Protein AF-A0A9E4M4Y3-F1 (afdb_monomer_lite)

Structure (mmCIF, N/CA/C/O backbone):
data_AF-A0A9E4M4Y3-F1
#
_entry.id   AF-A0A9E4M4Y3-F1
#
loop_
_atom_site.group_PDB
_atom_site.id
_atom_site.type_symbol
_atom_site.label_atom_id
_atom_site.label_alt_id
_atom_site.label_comp_id
_atom_site.label_asym_id
_atom_site.label_entity_id
_atom_site.label_seq_id
_atom_site.pdbx_PDB_ins_code
_atom_site.Cartn_x
_atom_site.Cartn_y
_atom_site.Cartn_z
_atom_site.occupancy
_atom_site.B_iso_or_equiv
_atom_site.auth_seq_id
_atom_site.auth_comp_id
_atom_site.auth_asym_id
_atom_site.auth_atom_id
_atom_site.pdbx_PDB_model_num
ATOM 1 N N . MET A 1 1 ? -18.313 5.002 30.869 1.00 67.19 1 MET A N 1
ATOM 2 C CA . MET A 1 1 ? -19.091 5.393 29.668 1.00 67.19 1 MET A CA 1
ATOM 3 C C . MET A 1 1 ? -18.303 6.310 28.735 1.00 67.19 1 MET A C 1
ATOM 5 O O . MET A 1 1 ? -18.015 5.879 27.631 1.00 67.19 1 MET A O 1
ATOM 9 N N . VAL A 1 2 ? -17.873 7.508 29.162 1.00 81.31 2 VAL A N 1
ATOM 10 C CA . VAL A 1 2 ? -17.131 8.458 28.293 1.00 81.31 2 VAL A CA 1
ATOM 11 C C . VAL A 1 2 ? -15.830 7.867 27.724 1.00 81.31 2 VAL A C 1
ATOM 13 O O . VAL A 1 2 ? -15.561 8.001 26.535 1.00 81.31 2 VAL A O 1
ATOM 16 N N . GLU A 1 3 ? -15.050 7.148 28.537 1.00 78.31 3 GLU A N 1
ATOM 17 C CA . GLU A 1 3 ? -13.790 6.536 28.082 1.00 78.31 3 GLU A CA 1
ATOM 18 C C . GLU A 1 3 ? -13.990 5.405 27.056 1.00 78.31 3 GLU A C 1
ATOM 20 O O . GLU A 1 3 ? -13.167 5.225 26.159 1.00 78.31 3 GLU A O 1
ATOM 25 N N . TYR A 1 4 ? -15.098 4.666 27.156 1.00 80.56 4 TYR A N 1
ATOM 26 C CA . TYR A 1 4 ? -15.433 3.596 26.217 1.00 80.56 4 TYR A CA 1
ATOM 27 C C . TYR A 1 4 ? -15.783 4.167 24.841 1.00 80.56 4 TYR A C 1
ATOM 29 O O . TYR A 1 4 ? -15.198 3.750 23.845 1.00 80.56 4 TYR A O 1
ATOM 37 N N . GLU A 1 5 ? -16.662 5.172 24.788 1.00 80.19 5 GLU A N 1
ATOM 38 C CA . GLU A 1 5 ? -17.045 5.830 23.531 1.00 80.19 5 GLU A CA 1
ATOM 39 C C . GLU A 1 5 ? -15.849 6.509 22.845 1.00 80.19 5 GLU A C 1
ATOM 41 O O . GLU A 1 5 ? -15.741 6.472 21.623 1.00 80.19 5 GLU A O 1
ATOM 46 N N . ALA A 1 6 ? -14.903 7.056 23.618 1.00 80.12 6 ALA A N 1
ATOM 47 C CA . ALA A 1 6 ? -13.695 7.682 23.075 1.00 80.12 6 ALA A CA 1
ATOM 48 C C . ALA A 1 6 ? -12.700 6.681 22.453 1.00 80.12 6 ALA A C 1
ATOM 50 O O . ALA A 1 6 ? -11.975 7.031 21.523 1.00 80.12 6 ALA A O 1
ATOM 51 N N . LYS A 1 7 ? -12.631 5.446 22.971 1.00 81.94 7 LYS A N 1
ATOM 52 C CA . LYS A 1 7 ? -11.682 4.409 22.516 1.00 81.94 7 LYS A CA 1
ATOM 53 C C . LYS A 1 7 ? -12.294 3.405 21.538 1.00 81.94 7 LYS A C 1
ATOM 55 O O . LYS A 1 7 ? -11.562 2.615 20.941 1.00 81.94 7 LYS A O 1
ATOM 60 N N . LYS A 1 8 ? -13.616 3.420 21.374 1.00 85.62 8 LYS A N 1
ATOM 61 C CA . LYS A 1 8 ? -14.349 2.530 20.476 1.00 85.62 8 LYS A CA 1
ATOM 62 C C . LYS A 1 8 ? -13.927 2.753 19.029 1.00 85.62 8 LYS A C 1
ATOM 64 O O . LYS A 1 8 ? -13.894 3.876 18.527 1.00 85.62 8 LYS A O 1
ATOM 69 N N . GLN A 1 9 ? -13.638 1.658 18.338 1.00 88.38 9 GLN A N 1
ATOM 70 C CA . GLN A 1 9 ? -13.239 1.705 16.938 1.00 88.38 9 GLN A CA 1
ATOM 71 C C . GLN A 1 9 ? -14.456 1.554 16.030 1.00 88.38 9 GLN A C 1
ATOM 73 O O . GLN A 1 9 ? -15.376 0.789 16.341 1.00 88.38 9 GLN A O 1
ATOM 78 N N . THR A 1 10 ? -14.460 2.268 14.900 1.00 88.88 10 THR A N 1
ATOM 79 C CA . THR A 1 10 ? -15.553 2.199 13.920 1.00 88.88 10 THR A CA 1
ATOM 80 C C . THR A 1 10 ? -15.075 1.644 12.575 1.00 88.88 10 THR A C 1
ATOM 82 O O . THR A 1 10 ? -13.976 1.976 12.118 1.00 88.88 10 THR A O 1
ATOM 85 N N . PRO A 1 11 ? -15.897 0.811 11.908 1.00 87.56 11 PRO A N 1
ATOM 86 C CA . PRO A 1 11 ? -15.546 0.230 10.612 1.00 87.56 11 PRO A CA 1
ATOM 87 C C . PRO A 1 11 ? -15.413 1.286 9.523 1.00 87.56 11 PRO A C 1
ATOM 89 O O . PRO A 1 11 ? -14.539 1.168 8.671 1.00 87.56 11 PRO A O 1
ATOM 92 N N . LEU A 1 12 ? -16.210 2.355 9.590 1.00 89.62 12 LEU A N 1
ATOM 93 C CA . LEU A 1 12 ? -16.131 3.458 8.638 1.00 89.62 12 LEU A CA 1
ATOM 94 C C . LEU A 1 12 ? -14.735 4.097 8.621 1.00 89.62 12 LEU A C 1
ATOM 96 O O . LEU A 1 12 ? -14.137 4.226 7.557 1.00 89.62 12 LEU A O 1
ATOM 100 N N . VAL A 1 13 ? -14.189 4.442 9.792 1.00 91.31 13 VAL A N 1
ATOM 101 C CA . VAL A 1 13 ? -12.849 5.044 9.890 1.00 91.31 13 VAL A CA 1
ATOM 102 C C . VAL A 1 13 ? -11.780 4.074 9.385 1.00 91.31 13 VAL A C 1
ATOM 104 O O . VAL A 1 13 ? -10.891 4.479 8.638 1.00 91.31 13 VAL A O 1
ATOM 107 N N . ALA A 1 14 ? -11.891 2.787 9.724 1.00 91.94 14 ALA A N 1
ATOM 108 C CA . ALA A 1 14 ? -10.956 1.773 9.246 1.00 91.94 14 ALA A CA 1
ATOM 109 C C . ALA A 1 14 ? -10.974 1.625 7.711 1.00 91.94 14 ALA A C 1
ATOM 111 O O . ALA A 1 14 ? -9.906 1.540 7.105 1.00 91.94 14 ALA A O 1
ATOM 112 N N . TYR A 1 15 ? -12.149 1.656 7.071 1.00 91.62 15 TYR A N 1
ATOM 113 C CA . TYR A 1 15 ? -12.260 1.609 5.608 1.00 91.62 15 TYR A CA 1
ATOM 114 C C . TYR A 1 15 ? -11.755 2.884 4.931 1.00 91.62 15 TYR A C 1
ATOM 116 O O . TYR A 1 15 ? -11.086 2.793 3.905 1.00 91.62 15 TYR A O 1
ATOM 124 N N . ILE A 1 16 ? -12.003 4.062 5.511 1.00 92.94 16 ILE A N 1
ATOM 125 C CA . ILE A 1 16 ? -11.446 5.323 4.997 1.00 92.94 16 ILE A CA 1
ATOM 126 C C . ILE A 1 16 ? -9.914 5.264 5.009 1.00 92.94 16 ILE A C 1
ATOM 128 O O . ILE A 1 16 ? -9.271 5.571 4.004 1.00 92.94 16 ILE A O 1
ATOM 132 N N . LEU A 1 17 ? -9.322 4.804 6.116 1.00 92.56 17 LEU A N 1
ATOM 133 C CA . LEU A 1 17 ? -7.874 4.618 6.215 1.00 92.56 17 LEU A CA 1
ATOM 134 C C . LEU A 1 17 ? -7.354 3.567 5.230 1.00 92.56 17 LEU A C 1
ATOM 136 O O . LEU A 1 17 ? -6.268 3.741 4.685 1.00 92.56 17 LEU A O 1
ATOM 140 N N . LEU A 1 18 ? -8.122 2.508 4.972 1.00 92.12 18 LEU A N 1
ATOM 141 C CA . LEU A 1 18 ? -7.757 1.471 4.009 1.00 92.12 18 LEU A CA 1
ATOM 142 C C . LEU A 1 18 ? -7.804 1.980 2.562 1.00 92.12 18 LEU A C 1
ATOM 144 O O . LEU A 1 18 ? -6.969 1.583 1.761 1.00 92.12 18 LEU A O 1
ATOM 148 N N . VAL A 1 19 ? -8.729 2.872 2.203 1.00 90.00 19 VAL A N 1
ATOM 149 C CA . VAL A 1 19 ? -8.796 3.413 0.833 1.00 90.00 19 VAL A CA 1
ATOM 150 C C . VAL A 1 19 ? -7.730 4.485 0.602 1.00 90.00 19 VAL A C 1
ATOM 152 O O . VAL A 1 19 ? -7.044 4.451 -0.415 1.00 90.00 19 VAL A O 1
ATOM 155 N N . VAL A 1 20 ? -7.552 5.421 1.541 1.00 90.62 20 VAL A N 1
ATOM 156 C CA . VAL A 1 20 ? -6.630 6.561 1.360 1.00 90.62 20 VAL A CA 1
ATOM 157 C C . VAL A 1 20 ? -5.178 6.173 1.648 1.00 90.62 20 VAL A C 1
ATOM 159 O O . VAL A 1 20 ? -4.264 6.592 0.944 1.00 90.62 20 VAL A O 1
ATOM 162 N N . PHE A 1 21 ? -4.959 5.348 2.671 1.00 91.38 21 PHE A N 1
ATOM 163 C CA . PHE A 1 21 ? -3.630 4.983 3.170 1.00 91.38 21 PHE A CA 1
ATOM 164 C C . PHE A 1 21 ? -3.415 3.467 3.224 1.00 91.38 21 PHE A C 1
ATOM 166 O O . PHE A 1 21 ? -2.527 2.982 3.933 1.00 91.38 21 PHE A O 1
ATOM 173 N N . GLY A 1 22 ? -4.203 2.707 2.462 1.00 85.06 22 GLY A N 1
ATOM 174 C CA . GLY A 1 22 ? -4.137 1.251 2.446 1.00 85.06 22 GLY A CA 1
ATOM 175 C C . GLY A 1 22 ? -2.762 0.737 2.086 1.00 85.06 22 GLY A C 1
ATOM 176 O O . GLY A 1 22 ? -2.245 -0.116 2.792 1.00 85.06 22 GLY A O 1
ATOM 177 N N . VAL A 1 23 ? -2.151 1.271 1.026 1.00 86.81 23 VAL A N 1
ATOM 178 C CA . VAL A 1 23 ? -0.839 0.817 0.531 1.00 86.81 23 VAL A CA 1
ATOM 179 C C . VAL A 1 23 ? 0.238 0.926 1.615 1.00 86.81 23 VAL A C 1
ATOM 181 O O . VAL A 1 23 ? 1.091 0.052 1.719 1.00 86.81 23 VAL A O 1
ATOM 184 N N . VAL A 1 24 ? 0.151 1.951 2.466 1.00 92.38 24 VAL A N 1
ATOM 185 C CA . VAL A 1 24 ? 1.082 2.194 3.580 1.00 92.38 24 VAL A CA 1
ATOM 186 C C . VAL A 1 24 ? 0.705 1.390 4.835 1.00 92.38 24 VAL A C 1
ATOM 188 O O . VAL A 1 24 ? 1.561 1.088 5.661 1.00 92.38 24 VAL A O 1
ATOM 191 N N . GLY A 1 25 ? -0.568 1.010 4.985 1.00 90.50 25 GLY A N 1
ATOM 192 C CA . GLY A 1 25 ? -1.055 0.195 6.101 1.00 90.50 25 GLY A CA 1
ATOM 193 C C . GLY A 1 25 ? -1.593 0.985 7.299 1.00 90.50 25 GLY A C 1
ATOM 194 O O . GLY A 1 25 ? -1.602 0.463 8.416 1.00 90.50 25 GLY A O 1
ATOM 195 N N . ALA A 1 26 ? -2.058 2.227 7.113 1.00 91.62 26 ALA A N 1
ATOM 196 C CA . ALA A 1 26 ? -2.564 3.057 8.219 1.00 91.62 26 ALA A CA 1
ATOM 197 C C . ALA A 1 26 ? -3.770 2.438 8.952 1.00 91.62 26 ALA A C 1
ATOM 199 O O . ALA A 1 26 ? -3.888 2.551 10.174 1.00 91.62 26 ALA A O 1
ATOM 200 N N . HIS A 1 27 ? -4.640 1.725 8.231 1.00 92.81 27 HIS A N 1
ATOM 201 C CA . HIS A 1 27 ? -5.766 0.994 8.822 1.00 92.81 27 HIS A CA 1
ATOM 202 C C . HIS A 1 27 ? -5.298 -0.080 9.811 1.00 92.81 27 HIS A C 1
ATOM 204 O O . HIS A 1 27 ? -5.926 -0.270 10.848 1.00 92.81 27 HIS A O 1
ATOM 210 N N . ASN A 1 28 ? -4.161 -0.734 9.556 1.00 92.06 28 ASN A N 1
ATOM 211 C CA . ASN A 1 28 ? -3.599 -1.735 10.463 1.00 92.06 28 ASN A CA 1
ATOM 212 C C . ASN A 1 28 ? -3.038 -1.107 11.753 1.00 92.06 28 ASN A C 1
ATOM 214 O O . ASN A 1 28 ? -3.124 -1.731 12.815 1.00 92.06 28 ASN A O 1
ATOM 218 N N . PHE A 1 29 ? -2.533 0.133 11.701 1.00 91.81 29 PHE A N 1
ATOM 219 C CA . PHE A 1 29 ? -2.171 0.888 12.910 1.00 91.81 29 PHE A CA 1
ATOM 220 C C . PHE A 1 29 ? -3.406 1.235 13.741 1.00 91.81 29 PHE A C 1
ATOM 222 O O . PHE A 1 29 ? -3.397 1.024 14.954 1.00 91.81 29 PHE A O 1
ATOM 229 N N . TYR A 1 30 ? -4.480 1.695 13.090 1.00 89.88 30 TYR A N 1
ATOM 230 C CA . TYR A 1 30 ? -5.747 1.985 13.762 1.00 89.88 30 TYR A CA 1
ATOM 231 C C . TYR A 1 30 ? -6.314 0.739 14.450 1.00 89.88 30 TYR A C 1
ATOM 233 O O . TYR A 1 30 ? -6.648 0.796 15.625 1.00 89.88 30 TYR A O 1
ATOM 241 N N . LEU A 1 31 ? -6.314 -0.418 13.782 1.0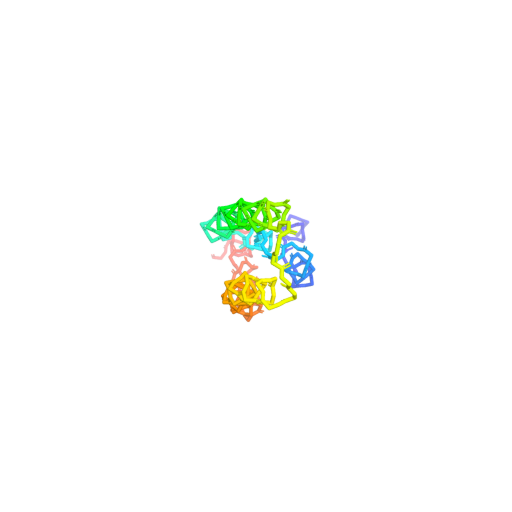0 90.19 31 LEU A N 1
ATOM 242 C CA . LEU A 1 31 ? -6.823 -1.686 14.327 1.00 90.19 31 LEU A CA 1
ATOM 243 C C . LEU A 1 31 ? -5.913 -2.334 15.395 1.00 90.19 31 LEU A C 1
ATOM 245 O O . LEU A 1 31 ? -6.222 -3.411 15.904 1.00 90.19 31 LEU A O 1
ATOM 249 N N . GLY A 1 32 ? -4.781 -1.712 15.745 1.00 87.38 32 GLY A N 1
ATOM 250 C CA . GLY A 1 32 ? -3.849 -2.221 16.757 1.00 87.38 32 GLY A CA 1
ATOM 251 C C . GLY A 1 32 ? -2.953 -3.377 16.288 1.00 87.38 32 GLY A C 1
ATOM 252 O O . GLY A 1 32 ? -2.259 -3.989 17.101 1.00 87.38 32 GLY A O 1
ATOM 253 N N . ARG A 1 33 ? -2.904 -3.674 14.982 1.00 90.19 33 ARG A N 1
ATOM 254 C CA . ARG A 1 33 ? -2.078 -4.745 14.389 1.00 90.19 33 ARG A CA 1
ATOM 255 C C . ARG A 1 33 ? -0.669 -4.247 14.073 1.00 90.19 33 ARG A C 1
ATOM 257 O O . ARG A 1 33 ? -0.246 -4.217 12.919 1.00 90.19 33 ARG A O 1
ATOM 264 N N . ARG A 1 34 ? 0.086 -3.871 15.110 1.00 90.69 34 ARG A N 1
ATOM 265 C CA . ARG A 1 34 ? 1.383 -3.181 14.966 1.00 90.69 34 ARG A CA 1
ATOM 266 C C . ARG A 1 34 ? 2.390 -3.912 14.071 1.00 90.69 34 ARG A C 1
ATOM 268 O O . ARG A 1 34 ? 3.065 -3.259 13.284 1.00 90.69 34 ARG A O 1
ATOM 275 N N . GLN A 1 35 ? 2.480 -5.242 14.160 1.00 90.75 35 GLN A N 1
ATOM 276 C CA . GLN A 1 35 ? 3.413 -6.010 13.325 1.00 90.75 35 GLN A CA 1
ATOM 277 C C . GLN A 1 35 ? 3.033 -5.984 11.844 1.00 90.75 35 GLN A C 1
ATOM 279 O O . GLN A 1 35 ? 3.900 -5.787 11.000 1.00 90.75 35 GLN A O 1
ATOM 284 N N . GLN A 1 36 ? 1.745 -6.119 11.523 1.00 91.94 36 GLN A N 1
ATOM 285 C CA . GLN A 1 36 ? 1.298 -6.050 10.134 1.00 91.94 36 GLN A CA 1
ATOM 286 C C . GLN A 1 36 ? 1.382 -4.639 9.569 1.00 91.94 36 GLN A C 1
ATOM 288 O O . GLN A 1 36 ? 1.771 -4.465 8.422 1.00 91.94 36 GLN A O 1
ATOM 293 N N . ALA A 1 37 ? 1.071 -3.637 10.388 1.00 91.94 37 ALA A N 1
ATOM 294 C CA . ALA A 1 37 ? 1.205 -2.243 10.006 1.00 91.94 37 ALA A CA 1
ATOM 295 C C . ALA A 1 37 ? 2.667 -1.888 9.686 1.00 91.94 37 ALA A C 1
ATOM 297 O O . ALA A 1 37 ? 2.945 -1.260 8.669 1.00 91.94 37 ALA A O 1
ATOM 298 N N . LEU A 1 38 ? 3.615 -2.366 10.503 1.00 95.31 38 LEU A N 1
ATOM 299 C CA . LEU A 1 38 ? 5.043 -2.193 10.244 1.00 95.31 38 LEU A CA 1
ATOM 300 C C . LEU A 1 38 ? 5.506 -2.972 9.006 1.00 95.31 38 LEU A C 1
ATOM 302 O O . LEU A 1 38 ? 6.238 -2.418 8.192 1.00 95.31 38 LEU A O 1
ATOM 306 N N . ALA A 1 39 ? 5.072 -4.226 8.843 1.00 93.50 39 ALA A N 1
ATOM 307 C CA . ALA A 1 39 ? 5.406 -5.029 7.667 1.00 93.50 39 ALA A CA 1
ATOM 308 C C . ALA A 1 39 ? 4.925 -4.354 6.375 1.00 93.50 39 ALA A C 1
ATOM 310 O O . ALA A 1 39 ? 5.678 -4.259 5.410 1.00 93.50 39 ALA A O 1
ATOM 311 N N . GLN A 1 40 ? 3.698 -3.833 6.382 1.00 93.19 40 GLN A N 1
ATOM 312 C CA . GLN A 1 40 ? 3.109 -3.141 5.243 1.00 93.19 40 GLN A CA 1
ATOM 313 C C . GLN A 1 40 ? 3.790 -1.795 4.969 1.00 93.19 40 GLN A C 1
ATOM 315 O O . GLN A 1 40 ? 4.085 -1.489 3.816 1.00 93.19 40 GLN A O 1
ATOM 320 N N . LEU A 1 41 ? 4.140 -1.036 6.012 1.00 94.38 41 LEU A N 1
ATOM 321 C CA . LEU A 1 41 ? 4.897 0.208 5.880 1.00 94.38 41 LEU A CA 1
ATOM 322 C C . LEU A 1 41 ? 6.282 -0.042 5.267 1.00 94.38 41 LEU A C 1
ATOM 324 O O . LEU A 1 41 ? 6.631 0.590 4.272 1.00 94.38 41 LEU A O 1
ATOM 328 N N . VAL A 1 42 ? 7.053 -0.987 5.813 1.00 95.69 42 VAL A N 1
ATOM 329 C CA . VAL A 1 42 ? 8.384 -1.340 5.293 1.00 95.69 42 VAL A CA 1
ATOM 330 C C . VAL A 1 42 ? 8.280 -1.828 3.852 1.00 95.69 42 VAL A C 1
ATOM 332 O O . VAL A 1 42 ? 9.025 -1.353 2.997 1.00 95.69 42 VAL A O 1
ATOM 335 N N . PHE A 1 43 ? 7.321 -2.711 3.563 1.00 92.56 43 PHE A N 1
ATOM 336 C CA . PHE A 1 43 ? 7.063 -3.175 2.204 1.00 92.56 43 PHE A CA 1
ATOM 337 C C . PHE A 1 43 ? 6.757 -2.003 1.264 1.00 92.56 43 PHE A C 1
ATOM 339 O O . PHE A 1 43 ? 7.365 -1.904 0.203 1.00 92.56 43 PHE A O 1
ATOM 346 N N . SER A 1 44 ? 5.890 -1.068 1.665 1.00 91.56 44 SER A N 1
ATOM 347 C CA . SER A 1 44 ? 5.534 0.095 0.843 1.00 91.56 44 SER A CA 1
ATOM 348 C C . SER A 1 44 ? 6.734 1.002 0.539 1.00 91.56 44 SER A C 1
ATOM 350 O O . SER A 1 44 ? 6.898 1.431 -0.601 1.00 91.56 44 SER A O 1
ATOM 352 N N . VAL A 1 45 ? 7.619 1.231 1.517 1.00 94.69 45 VAL A N 1
ATOM 353 C CA . VAL A 1 45 ? 8.819 2.069 1.354 1.00 94.69 45 VAL A CA 1
ATOM 354 C C . VAL A 1 45 ? 9.848 1.395 0.454 1.00 94.69 45 VAL A C 1
ATOM 356 O O . VAL A 1 45 ? 10.342 2.016 -0.487 1.00 94.69 45 VAL A O 1
ATOM 359 N N . VAL A 1 46 ? 10.151 0.119 0.711 1.00 94.19 46 VAL A N 1
ATOM 360 C CA . VAL A 1 46 ? 11.094 -0.659 -0.107 1.00 94.19 46 VAL A CA 1
ATOM 361 C C . VAL A 1 46 ? 10.623 -0.702 -1.555 1.00 94.19 46 VAL A C 1
ATOM 363 O O . VAL A 1 46 ? 11.414 -0.493 -2.471 1.00 94.19 46 VAL A O 1
ATOM 366 N N . MET A 1 47 ? 9.327 -0.917 -1.765 1.00 89.06 47 MET A N 1
ATOM 367 C CA . MET A 1 47 ? 8.764 -1.025 -3.105 1.00 89.06 47 MET A CA 1
ATOM 368 C C . MET A 1 47 ? 8.706 0.319 -3.827 1.00 89.06 47 MET A C 1
ATOM 370 O O . MET A 1 47 ? 9.051 0.377 -5.004 1.00 89.06 47 MET A O 1
ATOM 374 N N . ALA A 1 48 ? 8.359 1.409 -3.138 1.00 91.12 48 ALA A N 1
ATOM 375 C CA . ALA A 1 48 ? 8.439 2.749 -3.716 1.00 91.12 48 ALA A CA 1
ATOM 376 C C . ALA A 1 48 ? 9.877 3.089 -4.151 1.00 91.12 48 ALA A C 1
ATOM 378 O O . ALA A 1 48 ? 10.084 3.597 -5.254 1.00 91.12 48 ALA A O 1
ATOM 379 N N . GLY A 1 49 ? 10.874 2.746 -3.327 1.00 93.25 49 GLY A N 1
ATOM 380 C CA . GLY A 1 49 ? 12.289 2.918 -3.661 1.00 93.25 49 GLY A CA 1
ATOM 381 C C . GLY A 1 49 ? 12.732 2.065 -4.854 1.00 93.25 49 GLY A C 1
ATOM 382 O O . GLY A 1 49 ? 13.376 2.575 -5.770 1.00 93.25 49 GLY A O 1
ATOM 383 N N . ALA A 1 50 ? 12.343 0.787 -4.885 1.00 91.50 50 ALA A N 1
ATOM 384 C CA . ALA A 1 50 ? 12.638 -0.110 -6.000 1.00 91.50 50 ALA A CA 1
ATOM 385 C C . ALA A 1 50 ? 11.997 0.376 -7.310 1.00 91.50 50 ALA A C 1
ATOM 387 O O . ALA A 1 50 ? 12.651 0.371 -8.352 1.00 91.50 50 ALA A O 1
ATOM 388 N N . MET A 1 51 ? 10.750 0.853 -7.258 1.00 90.00 51 MET A N 1
ATOM 389 C CA . MET A 1 51 ? 10.048 1.383 -8.427 1.00 90.00 51 MET A CA 1
ATOM 390 C C . MET A 1 51 ? 10.701 2.663 -8.948 1.00 90.00 51 MET A C 1
ATOM 392 O O . MET A 1 51 ? 10.868 2.817 -10.155 1.00 90.00 51 MET A O 1
ATOM 396 N N . LEU A 1 52 ? 11.122 3.556 -8.047 1.00 93.19 52 LEU A N 1
ATOM 397 C CA . LEU A 1 52 ? 11.867 4.756 -8.416 1.00 93.19 52 LEU A CA 1
ATOM 398 C C . LEU A 1 52 ? 13.194 4.397 -9.095 1.00 93.19 52 LEU A C 1
ATOM 400 O O . LEU A 1 52 ? 13.513 4.956 -10.140 1.00 93.19 52 LEU A O 1
ATOM 404 N N . TRP A 1 53 ? 13.945 3.443 -8.540 1.00 92.19 53 TRP A N 1
ATOM 405 C CA . TRP A 1 53 ? 15.206 2.990 -9.129 1.00 92.19 53 TRP A CA 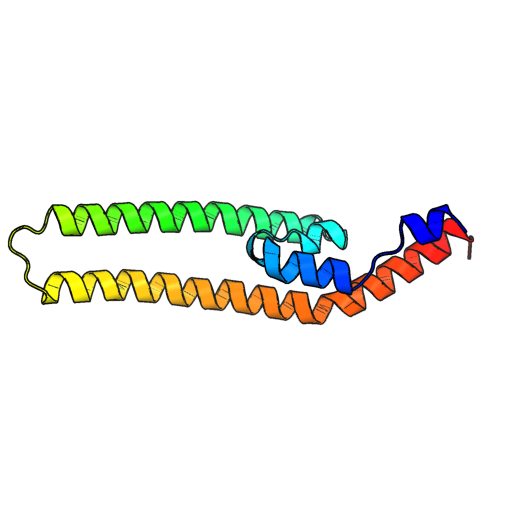1
ATOM 406 C C . TRP A 1 53 ? 15.005 2.366 -10.518 1.00 92.19 53 TRP A C 1
ATOM 408 O O . TRP A 1 53 ? 15.715 2.723 -11.459 1.00 92.19 53 TRP A O 1
ATOM 418 N N . LEU A 1 54 ? 13.995 1.501 -10.675 1.00 91.00 54 LEU A N 1
ATOM 419 C CA . LEU A 1 54 ? 13.629 0.918 -11.969 1.00 91.00 54 LEU A CA 1
ATOM 420 C C . LEU A 1 54 ? 13.198 1.984 -12.979 1.00 91.00 54 LEU A C 1
ATOM 422 O O . LEU A 1 54 ? 13.599 1.920 -14.139 1.00 91.00 54 LEU A O 1
ATOM 426 N N . PHE A 1 55 ? 12.414 2.973 -12.547 1.00 90.69 55 PHE A N 1
ATOM 427 C CA . PHE A 1 55 ? 11.975 4.073 -13.399 1.00 90.69 55 PHE A CA 1
ATOM 428 C C . PHE A 1 55 ? 13.151 4.936 -13.865 1.00 90.69 55 PHE A C 1
ATOM 430 O O . PHE A 1 55 ? 13.240 5.253 -15.048 1.00 90.69 55 PHE A O 1
ATOM 437 N N . VAL A 1 56 ? 14.084 5.271 -12.967 1.00 93.56 56 VAL A N 1
ATOM 438 C CA . VAL A 1 56 ? 15.312 5.993 -13.328 1.00 93.56 56 VAL A CA 1
ATOM 439 C C . VAL A 1 56 ? 16.131 5.182 -14.329 1.00 93.56 56 VAL A C 1
ATOM 441 O O . VAL A 1 56 ? 16.529 5.724 -15.353 1.00 93.56 56 VAL A O 1
ATOM 444 N N . GLY A 1 57 ? 16.325 3.881 -14.090 1.00 90.56 57 GLY A N 1
ATOM 445 C CA . GLY A 1 57 ? 17.029 3.001 -15.025 1.00 90.56 57 GLY A CA 1
ATOM 446 C C . GLY A 1 57 ? 16.363 2.946 -16.403 1.00 90.56 57 GLY A C 1
ATOM 447 O O . GLY A 1 57 ? 17.045 3.067 -17.418 1.00 90.56 57 GLY A O 1
ATOM 448 N N . PHE A 1 58 ? 15.033 2.833 -16.443 1.00 90.38 58 PHE A N 1
ATOM 449 C CA . PHE A 1 58 ? 14.248 2.893 -17.675 1.00 90.38 58 PHE A CA 1
ATOM 450 C C . PHE A 1 58 ? 14.435 4.232 -18.404 1.00 90.38 58 PHE A C 1
ATOM 452 O O . PHE A 1 58 ? 14.795 4.242 -19.579 1.00 90.38 58 PHE A O 1
ATOM 459 N N . ALA A 1 59 ? 14.266 5.356 -17.701 1.00 89.56 59 ALA A N 1
ATOM 460 C CA . ALA A 1 59 ? 14.411 6.692 -18.271 1.00 89.56 59 ALA A CA 1
ATOM 461 C C . ALA A 1 59 ? 15.835 6.945 -18.791 1.00 89.56 59 ALA A C 1
ATOM 463 O O . ALA A 1 59 ? 16.005 7.463 -19.891 1.00 89.56 59 ALA A O 1
ATOM 464 N N . SER A 1 60 ? 16.866 6.546 -18.041 1.00 90.25 60 SER A N 1
ATOM 465 C CA . SER A 1 60 ? 18.262 6.629 -18.482 1.00 90.25 60 SER A CA 1
ATOM 466 C C . SER A 1 60 ? 18.526 5.784 -19.726 1.00 90.25 60 SER A C 1
ATOM 468 O O . SER A 1 60 ? 19.236 6.231 -20.625 1.00 90.25 60 SER A O 1
ATOM 470 N N . ALA A 1 61 ? 17.949 4.583 -19.798 1.00 87.00 61 ALA A N 1
ATOM 471 C CA . ALA A 1 61 ? 18.109 3.695 -20.941 1.00 87.00 61 ALA A CA 1
ATOM 472 C C . ALA A 1 61 ? 17.434 4.248 -22.205 1.00 87.00 61 ALA A C 1
ATOM 474 O O . ALA A 1 61 ? 17.957 4.033 -23.295 1.00 87.00 61 ALA A O 1
ATOM 475 N N . GLU A 1 62 ? 16.308 4.946 -22.054 1.00 86.25 62 GLU A N 1
ATOM 476 C CA . GLU A 1 62 ? 15.613 5.623 -23.152 1.00 86.25 62 GLU A CA 1
ATOM 477 C C . GLU A 1 62 ? 16.366 6.880 -23.606 1.00 86.25 62 GLU A C 1
ATOM 479 O O . GLU A 1 62 ? 16.623 7.056 -24.790 1.00 86.25 62 GLU A O 1
ATOM 484 N N . MET A 1 63 ? 16.819 7.719 -22.666 1.00 86.56 63 MET A N 1
ATOM 485 C CA . MET A 1 63 ? 17.604 8.921 -22.985 1.00 86.56 63 MET A CA 1
ATOM 486 C C . MET A 1 63 ? 18.937 8.602 -23.684 1.00 86.56 63 MET A C 1
ATOM 488 O O . MET A 1 63 ? 19.447 9.431 -24.433 1.00 86.56 63 MET A O 1
ATOM 492 N N . GLY A 1 64 ? 19.516 7.423 -23.433 1.00 86.00 64 GLY A N 1
ATOM 493 C CA . GLY A 1 64 ? 20.738 6.959 -24.095 1.00 86.00 64 GLY A CA 1
ATOM 494 C C . GLY A 1 64 ? 20.514 6.281 -25.451 1.00 86.00 64 GLY A C 1
ATOM 495 O O . GLY A 1 64 ? 21.479 6.084 -26.190 1.00 86.00 64 GLY A O 1
ATOM 496 N N . ASP A 1 65 ? 19.276 5.915 -25.790 1.00 84.88 65 ASP A N 1
ATOM 497 C CA . ASP A 1 65 ? 18.945 5.192 -27.020 1.00 84.88 65 ASP A CA 1
ATOM 498 C C . ASP A 1 65 ? 18.611 6.160 -28.163 1.00 84.88 65 ASP A C 1
ATOM 500 O O . ASP A 1 65 ? 17.470 6.304 -28.583 1.00 84.88 65 ASP A O 1
ATOM 504 N N . VAL A 1 66 ? 19.630 6.854 -28.673 1.00 76.69 66 VAL A N 1
ATOM 505 C CA . VAL A 1 66 ? 19.469 7.862 -29.742 1.00 76.69 66 VAL A CA 1
ATOM 506 C C . VAL A 1 66 ? 19.229 7.242 -31.129 1.00 76.69 66 VAL A C 1
ATOM 508 O O . VAL A 1 66 ? 18.889 7.953 -32.073 1.00 76.69 66 VAL A O 1
ATOM 511 N N . SER A 1 67 ? 19.446 5.930 -31.275 1.00 80.69 67 SER A N 1
ATOM 512 C CA . SER A 1 67 ? 19.305 5.183 -32.535 1.00 80.69 67 SER A CA 1
ATOM 513 C C . SER A 1 67 ? 18.168 4.161 -32.523 1.00 80.69 67 SER A C 1
ATOM 515 O O . SER A 1 67 ? 17.789 3.660 -33.585 1.00 80.69 67 SER A O 1
ATOM 517 N N . GLY A 1 68 ? 17.630 3.834 -31.349 1.00 74.38 68 GLY A N 1
ATOM 518 C CA . GLY A 1 68 ? 16.511 2.922 -31.206 1.00 74.38 68 GLY A CA 1
ATOM 519 C C . GLY A 1 68 ? 15.208 3.534 -31.694 1.00 74.38 68 GLY A C 1
ATOM 520 O O . GLY A 1 68 ? 14.836 4.650 -31.344 1.00 74.38 68 GLY A O 1
ATOM 521 N N . GLY A 1 69 ? 14.507 2.787 -32.540 1.00 83.56 69 GLY A N 1
ATOM 522 C CA . GLY A 1 69 ? 13.138 3.108 -32.917 1.00 83.56 69 GLY A CA 1
ATOM 523 C C . GLY A 1 69 ? 12.136 2.685 -31.843 1.00 83.56 69 GLY A C 1
ATOM 524 O O . GLY A 1 69 ? 12.476 2.118 -30.809 1.00 83.56 69 GLY A O 1
ATOM 525 N N . PHE A 1 70 ? 10.856 2.871 -32.141 1.00 84.19 70 PHE A N 1
ATOM 526 C CA . PHE A 1 70 ? 9.739 2.511 -31.263 1.00 84.19 70 PHE A CA 1
ATOM 527 C C . PHE A 1 70 ? 9.799 1.070 -30.701 1.00 84.19 70 PHE A C 1
ATOM 529 O O . PHE A 1 70 ? 9.363 0.825 -29.578 1.00 84.19 70 PHE A O 1
ATOM 536 N N . ASP A 1 71 ? 10.393 0.118 -31.425 1.00 86.94 71 ASP A N 1
ATOM 537 C CA . ASP A 1 71 ? 10.506 -1.282 -30.994 1.00 86.94 71 ASP A CA 1
ATOM 538 C C . ASP A 1 71 ? 11.399 -1.492 -29.758 1.00 86.94 71 ASP A C 1
ATOM 540 O O . ASP A 1 71 ? 11.130 -2.386 -28.944 1.00 86.94 71 ASP A O 1
ATOM 544 N N . SER A 1 72 ? 12.477 -0.712 -29.600 1.00 85.19 72 SER A N 1
ATOM 545 C CA . SER A 1 72 ? 13.340 -0.805 -28.414 1.00 85.19 72 SER A CA 1
ATOM 546 C C . SER A 1 72 ? 12.650 -0.192 -27.196 1.00 85.19 72 SER A C 1
ATOM 548 O O . SER A 1 72 ? 12.711 -0.791 -26.117 1.00 85.19 72 SER A O 1
ATOM 550 N N . PHE A 1 73 ? 11.924 0.913 -27.387 1.00 86.38 73 PHE A N 1
ATOM 551 C CA . PHE A 1 73 ? 11.062 1.516 -26.370 1.00 86.38 73 PHE A CA 1
ATOM 552 C C . PHE A 1 73 ? 9.989 0.530 -25.892 1.00 86.38 73 PHE A C 1
ATOM 554 O O . PHE A 1 73 ? 9.928 0.209 -24.704 1.00 86.38 73 PHE A O 1
ATOM 561 N N . VAL A 1 74 ? 9.184 -0.024 -26.810 1.00 88.19 74 VAL A N 1
ATOM 562 C CA . VAL A 1 74 ? 8.072 -0.934 -26.473 1.00 88.19 74 VAL A CA 1
ATOM 563 C C . VAL A 1 74 ? 8.564 -2.136 -25.673 1.00 88.19 74 VAL A C 1
ATOM 565 O O . VAL A 1 74 ? 7.939 -2.520 -24.685 1.00 88.19 74 VAL A O 1
ATOM 568 N N . ARG A 1 75 ? 9.707 -2.715 -26.052 1.00 88.06 75 ARG A N 1
ATOM 569 C CA . ARG A 1 75 ? 10.282 -3.873 -25.357 1.00 88.06 75 ARG A CA 1
ATOM 570 C C . ARG A 1 75 ? 10.667 -3.555 -23.910 1.00 88.06 75 ARG A C 1
ATOM 572 O O . ARG A 1 75 ? 10.376 -4.355 -23.022 1.00 88.06 75 ARG A O 1
ATOM 579 N N . ARG A 1 76 ? 11.297 -2.400 -23.667 1.00 87.38 76 ARG A N 1
ATOM 580 C CA . ARG A 1 76 ? 11.682 -1.941 -22.317 1.00 87.38 76 ARG A CA 1
ATOM 581 C C . ARG A 1 76 ? 10.463 -1.518 -21.496 1.00 87.38 76 ARG A C 1
ATOM 583 O O . ARG A 1 76 ? 10.392 -1.798 -20.303 1.00 87.38 76 ARG A O 1
ATOM 590 N N . ALA A 1 77 ? 9.486 -0.879 -22.135 1.00 88.69 77 ALA A N 1
ATOM 591 C CA . ALA A 1 77 ? 8.243 -0.479 -21.490 1.00 88.69 77 ALA A CA 1
ATOM 592 C C . ALA A 1 77 ? 7.446 -1.707 -21.030 1.00 88.69 77 ALA A C 1
ATOM 594 O O . ALA A 1 77 ? 6.900 -1.705 -19.928 1.00 88.69 77 ALA A O 1
ATOM 595 N N . TRP A 1 78 ? 7.440 -2.785 -21.822 1.00 89.06 78 TRP A N 1
ATOM 596 C CA . TRP A 1 78 ? 6.788 -4.037 -21.443 1.00 89.06 78 TRP A CA 1
ATOM 597 C C . TRP A 1 78 ? 7.420 -4.659 -20.197 1.00 89.06 78 TRP A C 1
ATOM 599 O O . TRP A 1 78 ? 6.700 -5.017 -19.269 1.00 89.06 78 TRP A O 1
ATOM 609 N N . THR A 1 79 ? 8.749 -4.770 -20.122 1.00 84.62 79 THR A N 1
ATOM 610 C CA . THR A 1 79 ? 9.394 -5.368 -18.939 1.00 84.62 79 THR A CA 1
ATOM 611 C C . THR A 1 79 ? 9.114 -4.558 -17.676 1.00 84.62 79 THR A C 1
ATOM 613 O O . THR A 1 79 ? 8.764 -5.138 -16.647 1.00 84.62 79 THR A O 1
ATOM 616 N N . PHE A 1 80 ? 9.178 -3.226 -17.765 1.00 87.06 80 PHE A N 1
ATOM 617 C CA . PHE A 1 80 ? 8.796 -2.336 -16.670 1.00 87.06 80 PHE A CA 1
ATOM 618 C C . PHE A 1 80 ? 7.327 -2.534 -16.260 1.00 87.06 80 PHE A C 1
ATOM 620 O O . PHE A 1 80 ? 7.025 -2.736 -15.082 1.00 87.06 80 PHE A O 1
ATOM 627 N N . TYR A 1 81 ? 6.417 -2.549 -17.237 1.00 89.69 81 TYR A N 1
ATOM 628 C CA . TYR A 1 81 ? 4.988 -2.737 -17.008 1.00 89.69 81 TYR A CA 1
ATOM 629 C C . TYR A 1 81 ? 4.671 -4.095 -16.365 1.00 89.69 81 TYR A C 1
ATOM 631 O O . TYR A 1 81 ? 3.916 -4.150 -15.398 1.00 89.69 81 TYR A O 1
ATOM 639 N N . ALA A 1 82 ? 5.285 -5.185 -16.832 1.00 91.31 82 ALA A N 1
ATOM 640 C CA . ALA A 1 82 ? 5.076 -6.522 -16.277 1.00 91.31 82 ALA A CA 1
ATOM 641 C C . ALA A 1 82 ? 5.459 -6.600 -14.789 1.00 91.31 82 ALA A C 1
ATOM 643 O O . ALA A 1 82 ? 4.714 -7.166 -13.985 1.00 91.31 82 ALA A O 1
ATOM 644 N N . ILE A 1 83 ? 6.587 -5.989 -14.410 1.00 89.25 83 ILE A N 1
ATOM 645 C CA . ILE A 1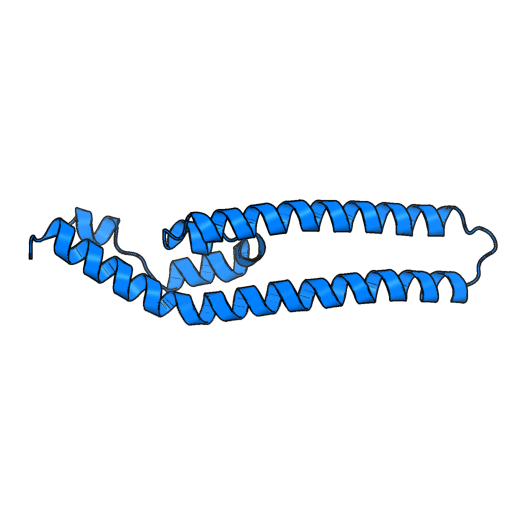 83 ? 7.036 -5.920 -13.012 1.00 89.25 83 ILE A CA 1
ATOM 646 C C . ILE A 1 83 ? 6.051 -5.093 -12.177 1.00 89.25 83 ILE A C 1
ATOM 648 O O . ILE A 1 83 ? 5.623 -5.534 -11.107 1.00 89.25 83 ILE A O 1
ATOM 652 N N . ALA A 1 84 ? 5.647 -3.922 -12.680 1.00 89.12 84 ALA A N 1
ATOM 653 C CA . ALA A 1 84 ? 4.693 -3.053 -11.998 1.00 89.12 84 ALA A CA 1
ATOM 654 C C . ALA A 1 84 ? 3.328 -3.732 -11.788 1.00 89.12 84 ALA A C 1
ATOM 656 O O . ALA A 1 84 ? 2.740 -3.612 -10.712 1.00 89.12 84 ALA A O 1
ATOM 657 N N . VAL A 1 85 ? 2.843 -4.494 -12.774 1.00 92.56 85 VAL A N 1
ATOM 658 C CA . VAL A 1 85 ? 1.581 -5.246 -12.686 1.00 92.56 85 VAL A CA 1
ATOM 659 C C . VAL A 1 85 ? 1.666 -6.367 -11.658 1.00 92.56 85 VAL A C 1
ATOM 661 O O . VAL A 1 85 ? 0.789 -6.460 -10.799 1.00 92.56 85 VAL A O 1
ATOM 664 N N . ALA A 1 86 ? 2.714 -7.196 -11.701 1.00 91.06 86 ALA A N 1
ATOM 665 C CA . ALA A 1 86 ? 2.895 -8.272 -10.725 1.00 91.06 86 ALA A CA 1
ATOM 666 C C . ALA A 1 86 ? 2.895 -7.726 -9.287 1.00 91.06 86 ALA A C 1
ATOM 668 O O . ALA A 1 86 ? 2.253 -8.282 -8.391 1.00 91.06 86 ALA A O 1
ATOM 669 N N . TRP A 1 87 ? 3.547 -6.580 -9.084 1.00 88.12 87 TRP A N 1
ATOM 670 C CA . TRP A 1 87 ? 3.555 -5.887 -7.803 1.00 88.12 87 TRP A CA 1
ATOM 671 C C . TRP A 1 87 ? 2.183 -5.314 -7.409 1.00 88.12 87 TRP A C 1
ATOM 673 O O . TRP A 1 87 ? 1.741 -5.482 -6.265 1.00 88.12 87 TRP A O 1
ATOM 683 N N . GLY A 1 88 ? 1.484 -4.681 -8.355 1.00 90.50 88 GLY A N 1
ATOM 684 C CA . GLY A 1 88 ? 0.134 -4.158 -8.154 1.00 90.50 88 GLY A CA 1
ATOM 685 C C . GLY A 1 88 ? -0.847 -5.244 -7.710 1.00 90.50 88 GLY A C 1
ATOM 686 O O . GLY A 1 88 ? -1.602 -5.036 -6.762 1.00 90.50 88 GLY A O 1
ATOM 687 N N . ILE A 1 89 ? -0.770 -6.436 -8.312 1.00 93.81 89 ILE A N 1
ATOM 688 C CA . ILE A 1 89 ? -1.599 -7.595 -7.945 1.00 93.81 89 ILE A CA 1
ATOM 689 C C . ILE A 1 89 ? -1.324 -8.040 -6.505 1.00 93.81 89 ILE A C 1
ATOM 691 O O . ILE A 1 89 ? -2.268 -8.271 -5.744 1.00 93.81 89 ILE A O 1
ATOM 695 N N . GLY A 1 90 ? -0.052 -8.136 -6.104 1.00 91.12 90 GLY A N 1
ATOM 696 C CA . GLY A 1 90 ? 0.315 -8.523 -4.738 1.00 91.12 90 GLY A CA 1
ATOM 697 C C . GLY A 1 90 ? -0.213 -7.536 -3.694 1.00 91.12 90 GLY A C 1
ATOM 698 O O . GLY A 1 90 ? -0.845 -7.935 -2.714 1.00 91.12 90 GLY A O 1
ATOM 699 N N . THR A 1 91 ? -0.032 -6.237 -3.947 1.00 90.88 91 THR A N 1
ATOM 700 C CA . THR A 1 91 ? -0.523 -5.169 -3.062 1.00 90.88 91 THR A CA 1
ATOM 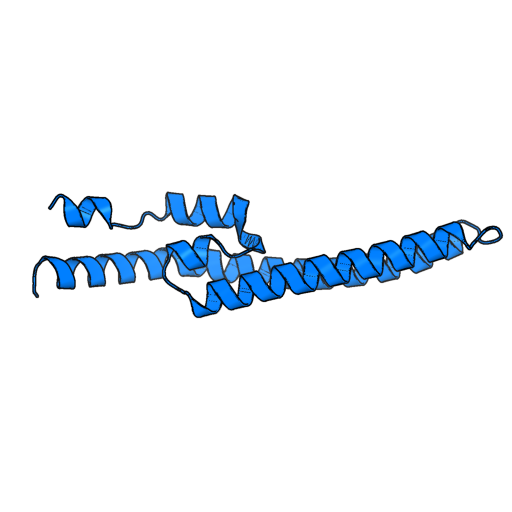701 C C . THR A 1 91 ? -2.049 -5.168 -2.989 1.00 90.88 91 THR A C 1
ATOM 703 O O . THR A 1 91 ? -2.618 -5.096 -1.901 1.00 90.88 91 THR A O 1
ATOM 706 N N . PHE A 1 92 ? -2.724 -5.312 -4.130 1.00 92.69 92 PHE A N 1
ATOM 707 C CA . PHE A 1 92 ? -4.181 -5.370 -4.191 1.00 92.69 92 PHE A CA 1
ATOM 708 C C . PHE A 1 92 ? -4.737 -6.579 -3.434 1.00 92.69 92 PHE A C 1
ATOM 710 O O . PHE A 1 92 ? -5.644 -6.430 -2.619 1.00 92.69 92 PHE A O 1
ATOM 717 N N . THR A 1 93 ? -4.144 -7.759 -3.628 1.00 93.94 93 THR A N 1
ATOM 718 C CA . THR A 1 93 ? -4.530 -8.982 -2.908 1.00 93.94 93 THR A CA 1
ATOM 719 C C . THR A 1 93 ? -4.406 -8.783 -1.398 1.00 93.94 93 THR A C 1
ATOM 721 O O . THR A 1 93 ? -5.331 -9.103 -0.651 1.00 93.94 93 THR A O 1
ATOM 724 N N . TRP A 1 94 ? -3.308 -8.179 -0.935 1.00 93.31 94 TRP A N 1
ATOM 725 C CA . TRP A 1 94 ? -3.120 -7.876 0.484 1.00 93.31 94 TRP A CA 1
ATOM 726 C C . TRP A 1 94 ? -4.176 -6.884 1.012 1.00 93.31 94 TRP A C 1
ATOM 728 O O . TRP A 1 94 ? -4.716 -7.065 2.106 1.00 93.31 94 TRP A O 1
ATOM 738 N N . LEU A 1 95 ? -4.538 -5.856 0.238 1.00 93.38 95 LEU A N 1
ATOM 739 C CA . LEU A 1 95 ? -5.598 -4.913 0.614 1.00 93.38 95 LEU A CA 1
ATOM 740 C C . LEU A 1 95 ? -6.974 -5.573 0.702 1.00 93.38 95 LEU A C 1
ATOM 742 O O . LEU A 1 95 ? -7.710 -5.298 1.649 1.00 93.38 95 LEU A O 1
ATOM 746 N N . VAL A 1 96 ? -7.297 -6.474 -0.227 1.00 94.38 96 VAL A N 1
ATOM 747 C CA . VAL A 1 96 ? -8.551 -7.240 -0.208 1.00 94.38 96 VAL A CA 1
ATOM 748 C C . VAL A 1 96 ? -8.634 -8.118 1.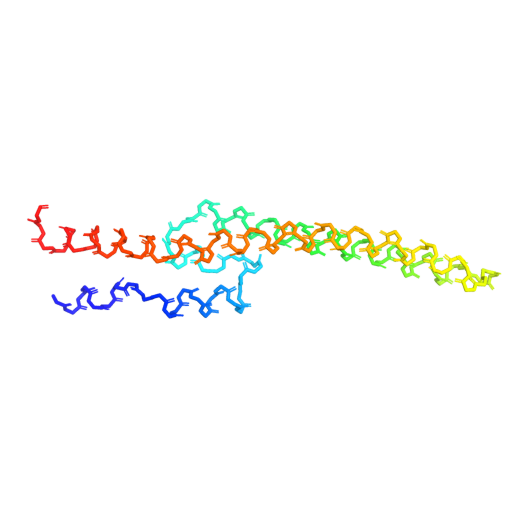039 1.00 94.38 96 VAL A C 1
ATOM 750 O O . VAL A 1 96 ? -9.652 -8.093 1.729 1.00 94.38 96 VAL A O 1
ATOM 753 N N . VAL A 1 97 ? -7.557 -8.832 1.385 1.00 93.62 97 VAL A N 1
ATOM 754 C CA . VAL A 1 97 ? -7.508 -9.639 2.616 1.00 93.62 97 VAL A CA 1
ATOM 755 C C . VAL A 1 97 ? -7.765 -8.764 3.845 1.00 93.62 97 VAL A C 1
ATOM 757 O O . VAL A 1 97 ? -8.637 -9.076 4.654 1.00 93.62 97 VAL A O 1
ATOM 760 N N . ASN A 1 98 ? -7.087 -7.617 3.951 1.00 91.94 98 ASN A N 1
ATOM 761 C CA . ASN A 1 98 ? -7.317 -6.683 5.054 1.00 91.94 98 ASN A CA 1
ATOM 762 C C . ASN A 1 98 ? -8.770 -6.180 5.098 1.00 91.94 98 ASN A C 1
ATOM 764 O O . ASN A 1 98 ? -9.353 -6.108 6.177 1.00 91.94 98 ASN A O 1
ATOM 768 N N . ALA A 1 99 ? -9.362 -5.852 3.945 1.00 92.62 99 ALA A N 1
ATOM 769 C CA . ALA A 1 99 ? -10.730 -5.346 3.848 1.00 92.62 99 ALA A CA 1
ATOM 770 C C . ALA A 1 99 ? -11.772 -6.346 4.377 1.00 92.62 99 ALA A C 1
ATOM 772 O O . ALA A 1 99 ? -12.769 -5.929 4.970 1.00 92.62 99 ALA A O 1
ATOM 773 N N . ILE A 1 100 ? -11.522 -7.646 4.194 1.00 94.44 100 ILE A N 1
ATOM 774 C CA . ILE A 1 100 ? -12.361 -8.733 4.719 1.00 94.44 100 ILE A CA 1
ATOM 775 C C . ILE A 1 100 ? -12.155 -8.905 6.231 1.00 94.44 100 ILE A C 1
ATOM 777 O O . ILE A 1 100 ? -13.103 -9.187 6.961 1.00 94.44 100 ILE A O 1
ATOM 781 N N . GLU A 1 101 ? -10.931 -8.716 6.726 1.00 91.75 101 GLU A N 1
ATOM 782 C CA . GLU A 1 101 ? -10.603 -8.893 8.145 1.00 91.75 101 GLU A CA 1
ATOM 783 C C . GLU A 1 101 ? -11.059 -7.724 9.038 1.00 91.75 101 GLU A C 1
ATOM 785 O O . GLU A 1 101 ? -11.316 -7.932 10.228 1.00 91.75 101 GLU A O 1
ATOM 790 N N . VAL A 1 102 ? -11.190 -6.505 8.494 1.00 91.25 102 VAL A N 1
ATOM 791 C CA . VAL A 1 102 ? -11.519 -5.280 9.256 1.00 91.25 102 VAL A CA 1
ATOM 792 C C . VAL A 1 102 ? -12.728 -5.437 10.196 1.00 91.25 102 VAL A C 1
ATOM 794 O O . VAL A 1 102 ? -12.581 -5.118 11.380 1.00 91.25 102 VAL A O 1
ATOM 797 N N . PRO A 1 103 ? -13.904 -5.941 9.764 1.00 89.81 103 PRO A N 1
ATOM 798 C CA . PRO A 1 103 ? -15.077 -6.023 10.637 1.00 89.81 103 PRO A CA 1
ATOM 799 C C . PRO A 1 103 ? -14.852 -6.943 11.841 1.00 89.81 103 PRO A C 1
ATOM 801 O O . PRO A 1 103 ? -15.219 -6.600 12.967 1.00 89.81 103 PRO A O 1
ATOM 804 N N . LYS A 1 104 ? -14.191 -8.086 11.615 1.00 90.88 104 LYS A N 1
ATOM 805 C CA . LYS A 1 104 ? -13.863 -9.060 12.663 1.00 90.88 104 LYS A CA 1
ATOM 806 C C . LYS A 1 104 ? -12.938 -8.442 13.711 1.00 90.88 104 LYS A C 1
ATOM 808 O O . LYS A 1 104 ? -13.190 -8.557 14.907 1.00 90.88 104 LYS A O 1
ATOM 813 N N . LEU A 1 105 ? -11.900 -7.740 13.263 1.00 90.88 105 LEU A N 1
ATOM 814 C CA . LEU A 1 105 ? -10.906 -7.125 14.144 1.00 90.88 105 LEU A CA 1
ATOM 815 C C . LEU A 1 105 ? -11.512 -6.047 15.047 1.00 90.88 105 LEU A C 1
ATOM 817 O O . LEU A 1 105 ? -11.161 -5.958 16.223 1.00 90.88 105 LEU A O 1
ATOM 821 N N . ILE A 1 106 ? -12.448 -5.260 14.515 1.00 90.81 106 ILE A N 1
ATOM 822 C CA . ILE A 1 106 ? -13.149 -4.222 15.279 1.00 90.81 106 ILE A CA 1
ATOM 823 C C . ILE A 1 106 ? -14.086 -4.846 16.310 1.00 90.81 106 ILE A C 1
ATOM 825 O O . ILE A 1 106 ? -14.124 -4.384 17.452 1.00 90.81 106 ILE A O 1
ATOM 829 N N . ALA A 1 107 ? -14.811 -5.904 15.936 1.00 89.81 107 ALA A N 1
ATOM 830 C CA . ALA A 1 107 ? -15.674 -6.625 16.865 1.00 89.81 107 ALA A CA 1
ATOM 831 C C . ALA A 1 107 ? -14.864 -7.166 18.054 1.00 89.81 107 ALA A C 1
ATOM 833 O O . ALA A 1 107 ? -15.186 -6.881 19.207 1.00 89.81 107 ALA A O 1
ATOM 834 N N . GLU A 1 108 ? -13.751 -7.850 17.780 1.00 90.00 108 GLU A N 1
ATOM 835 C CA . GLU A 1 108 ? -12.856 -8.349 18.824 1.00 90.00 108 GLU A CA 1
ATOM 836 C C . GLU A 1 108 ? -12.245 -7.221 19.672 1.00 90.00 108 GLU A C 1
ATOM 838 O O . GLU A 1 108 ? -12.111 -7.356 20.890 1.00 90.00 108 GLU A O 1
ATOM 843 N N . HIS A 1 109 ? -11.863 -6.098 19.052 1.00 88.75 109 HIS A N 1
ATOM 844 C CA . HIS A 1 109 ? -11.318 -4.949 19.772 1.00 88.75 109 HIS A CA 1
ATOM 845 C C . HIS A 1 109 ? -12.336 -4.367 20.755 1.00 88.75 109 HIS A C 1
ATOM 847 O O . HIS A 1 109 ? -11.999 -4.146 21.919 1.00 88.75 109 HIS A O 1
ATOM 853 N N . ASN A 1 110 ? -13.568 -4.145 20.300 1.00 88.50 110 ASN A N 1
ATOM 854 C CA . ASN A 1 110 ? -14.617 -3.534 21.107 1.00 88.50 110 ASN A CA 1
ATOM 855 C C . ASN A 1 110 ? -15.046 -4.452 22.265 1.00 88.50 110 ASN A C 1
ATOM 857 O O . ASN A 1 110 ? -15.223 -3.960 23.377 1.00 88.50 110 ASN A O 1
ATOM 861 N N . VAL A 1 111 ? -15.097 -5.776 22.057 1.00 88.94 111 VAL A N 1
ATOM 862 C CA . VAL A 1 111 ? -15.337 -6.757 23.138 1.00 88.94 111 VAL A CA 1
ATOM 863 C C . VAL A 1 111 ? -14.220 -6.710 24.188 1.00 88.94 111 VAL A C 1
ATOM 865 O O . VAL A 1 111 ? -14.491 -6.575 25.380 1.00 88.94 111 VAL A O 1
ATOM 868 N N . ARG A 1 112 ? -12.946 -6.726 23.766 1.00 87.56 112 ARG A N 1
ATOM 869 C CA . ARG A 1 112 ? -11.799 -6.604 24.691 1.00 87.56 112 ARG A CA 1
ATOM 870 C C . ARG A 1 112 ? -11.749 -5.253 25.407 1.00 87.56 112 ARG A C 1
ATOM 872 O O . ARG A 1 112 ? -11.195 -5.151 26.500 1.00 87.56 112 ARG A O 1
ATOM 879 N N . LEU A 1 113 ? -12.224 -4.185 24.771 1.00 87.94 113 LEU A N 1
ATOM 880 C CA . LEU A 1 113 ? -12.314 -2.862 25.387 1.00 87.94 113 LEU A CA 1
ATOM 881 C C . LEU A 1 113 ? -13.415 -2.834 26.452 1.00 87.94 113 LEU A C 1
ATOM 883 O O . LEU A 1 113 ? -13.184 -2.293 27.529 1.00 87.94 113 LEU A O 1
ATOM 887 N N . HIS A 1 114 ? -14.561 -3.460 26.174 1.00 86.81 114 HIS A N 1
ATOM 888 C CA . HIS A 1 114 ? -15.664 -3.586 27.121 1.00 86.81 114 HIS A CA 1
ATOM 889 C C . HIS A 1 114 ? -15.227 -4.327 28.394 1.00 86.81 114 HIS A C 1
ATOM 891 O O . HIS A 1 114 ? -15.317 -3.756 29.477 1.00 86.81 114 HIS A O 1
ATOM 897 N N . GLY A 1 115 ? -14.642 -5.526 28.268 1.00 86.44 115 GLY A N 1
ATOM 898 C CA . GLY A 1 115 ? -14.1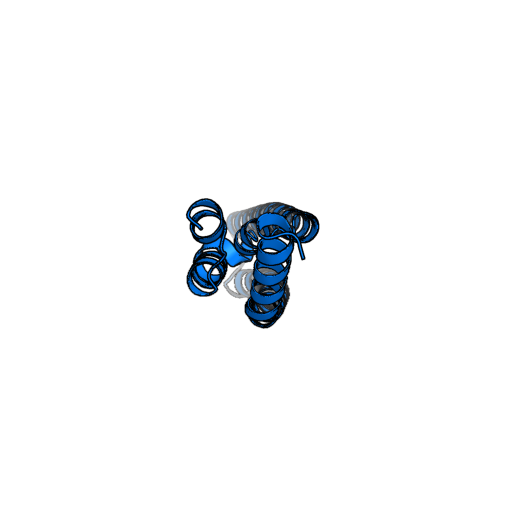69 -6.300 29.428 1.00 86.44 115 GLY A CA 1
ATOM 899 C C . GLY A 1 115 ? -13.127 -5.556 30.277 1.00 86.44 115 GLY A C 1
ATOM 900 O O . GLY A 1 115 ? -13.195 -5.568 31.500 1.00 86.44 115 GLY A O 1
ATOM 901 N N . ARG A 1 116 ? -12.211 -4.804 29.645 1.00 86.88 116 ARG A N 1
ATOM 902 C CA . ARG A 1 116 ? -11.203 -3.998 30.366 1.00 86.88 116 ARG A CA 1
ATOM 903 C C . ARG A 1 116 ? -11.780 -2.813 31.141 1.00 86.88 116 ARG A C 1
ATOM 905 O O . ARG A 1 116 ? -11.195 -2.429 32.146 1.00 86.88 116 ARG A O 1
ATOM 912 N N . ILE A 1 117 ? -12.850 -2.193 30.643 1.00 85.38 117 ILE A N 1
ATOM 913 C CA . ILE A 1 117 ? -13.439 -0.990 31.254 1.00 85.38 117 ILE A CA 1
ATOM 914 C C . ILE A 1 117 ? -14.489 -1.360 32.305 1.00 85.38 117 ILE A C 1
ATOM 916 O O . ILE A 1 117 ? -14.608 -0.661 33.308 1.00 85.38 117 ILE A O 1
ATOM 920 N N . PHE A 1 118 ? -15.246 -2.434 32.076 1.00 86.81 118 PHE A N 1
ATOM 921 C CA . PHE A 1 118 ? -16.383 -2.809 32.917 1.00 86.81 118 PHE A CA 1
ATOM 922 C C . PHE A 1 118 ? -16.121 -4.016 33.829 1.00 86.81 118 PHE A C 1
ATOM 924 O O . PHE A 1 118 ? -16.940 -4.268 34.704 1.00 86.81 118 PHE A O 1
ATOM 931 N N . GLY A 1 119 ? -14.969 -4.686 33.701 1.00 74.00 119 GLY A N 1
ATOM 932 C CA . GLY A 1 119 ? -14.499 -5.676 34.673 1.00 74.00 119 GLY A CA 1
ATOM 933 C C . GLY A 1 119 ? -15.345 -6.946 34.734 1.00 74.00 119 GLY A C 1
ATOM 934 O O . GLY A 1 119 ? -15.761 -7.334 35.823 1.00 74.00 119 GLY A O 1
ATOM 935 N N . GLU A 1 120 ? -15.585 -7.571 33.579 1.00 60.16 120 GLU A N 1
ATOM 936 C CA . GLU A 1 120 ? -16.085 -8.955 33.490 1.00 60.16 120 GLU A CA 1
ATOM 937 C C . GLU A 1 120 ? -14.931 -9.960 33.419 1.00 60.16 120 GLU A C 1
ATOM 939 O O . GLU A 1 120 ? -13.949 -9.677 32.686 1.00 60.16 120 GLU A O 1
#

Secondary structure (DSSP, 8-state):
-HHHHHH---HHHHHHHHHHHTTTTHHHHHTT-HHHHHHHHHHHHHHHHHHHHHHHHHHHHHHT-SS--HHHHHHHHHHHHHHHHHHHHHHHHHHHHHHHHHHHHHHHHHHHHHHHHHT-

Sequence (120 aa):
MVEYEAKKQTPLVAYILLVVFGVVGAHNFYLGRRQQALAQLVFSVVMAGAMLWLFVGFASAEMGDVSGGFDSFVRRAWTFYAIAVAWGIGTFTWLVVNAIEVPKLIAEHNVRLHGRIFGE

Foldseek 3Di:
DVVLVVLQDDLVVLVVCCVPVVQQQVSCVSLVVVVVNVVSNVVSVVVVVVLVVLVVVLVVVVVPCPPDDPVVNVVSVVVSVVVVVVVVVVSVVVSVVVNVCSVVSSVVVSVVSCCVVVPD

Radius of gyration: 21.25 Å; chains: 1; bounding box: 40×19×68 Å

pLDDT: mean 88.79, std 5.29, range [60.16, 95.69]